Protein AF-A0A5B2UIE8-F1 (afdb_monomer)

Sequence (132 aa):
AAPMPFDKYTFMPSAMDFYQTSLRDPAFYQLYNRIVEYIVESKQYLKPYTQDKLYFDGVKITDVKVDKLTTFFENFEFDASNSVYFSKEEIKNNHVHDVKVRQPRLNHSPFNVNIEVDSNVASDAVVKIFQA

Foldseek 3Di:
DWPDAPDPVGGDDDLCVDPVRLVVDPVSVVVVVVVVVVVVVVCVPDDDDDPVRVDDPQKDFPDKDKPDKDKDWDKDKDWPQVVDDDDPVCVVVVPDDTDIDIDIDMDIDDMDIDTDMGGPDDDDDDDDDDDD

Nearest PDB structures (foldseek):
  4l37-assembly1_B  TM=9.922E-01  e=1.030E-15  Bombyx mori
  4l37-assembly1_A  TM=9.802E-01  e=2.437E-11  Bombyx mori
  3gwj-assembly1_F  TM=9.857E-01  e=1.046E-10  Antheraea pernyi
  8ca9-assembly1_D  TM=9.691E-01  e=5.785E-10  Galleria mellonella
  8can-assembly1_A  TM=9.598E-01  e=2.531E-07  Galleria mellonella

InterPro domains:
  IPR000896 Hemocyanin/hexamerin middle domain [PF00372] (3-38)
  IPR005203 Hemocyanin, C-terminal [PF03723] (48-130)
  IPR008922 Di-copper centre-containing domain superfamily [G3DSA:1.10.1280.10] (1-45)
  IPR008922 Di-copper centre-containing domain superfamily [SSF48056] (3-46)
  IPR013788 Hemocyanin/hexamerin [PS00210] (21-29)
  IPR013788 Hemocyanin/hexamerin [PTHR11511] (8-130)
  IPR014756 Immunoglobulin E-set [SSF81296] (48-130)
  IPR037020 Hemocyanin, C-terminal domain superfamily [G3DSA:2.60.40.1520] (48-132)

Solvent-accessible surface area (backbone atoms only — not comparable to full-atom values): 8778 Å² total; per-residue (Å²): 137,66,69,81,56,82,52,99,89,44,64,65,86,55,50,76,79,38,84,92,37,24,88,77,37,74,64,48,58,54,52,52,48,55,52,48,50,58,50,52,59,60,51,69,77,51,83,76,86,48,68,82,78,70,56,58,84,60,53,42,79,75,47,78,49,68,50,78,87,45,76,48,74,46,81,43,75,47,82,50,36,89,79,56,89,77,53,75,65,38,63,74,68,67,59,80,69,90,39,73,49,76,45,77,40,86,46,65,60,86,66,55,77,49,72,42,69,51,62,78,61,95,75,93,80,86,89,85,87,85,88,133

Mean predicted aligned error: 5.22 Å

Structure (mmCIF, N/CA/C/O backbone):
data_AF-A0A5B2UIE8-F1
#
_entry.id   AF-A0A5B2UIE8-F1
#
loop_
_atom_site.group_PDB
_atom_site.id
_atom_site.type_symbol
_atom_site.label_atom_id
_atom_site.label_alt_id
_atom_site.label_comp_id
_atom_site.label_asym_id
_atom_site.label_entity_id
_atom_site.label_seq_id
_atom_site.pdbx_PDB_ins_code
_atom_site.Cartn_x
_atom_site.Cartn_y
_atom_site.Cartn_z
_atom_site.occupancy
_atom_site.B_iso_or_equiv
_atom_site.auth_seq_id
_atom_site.auth_comp_id
_atom_site.auth_asym_id
_atom_site.auth_atom_id
_atom_site.pdbx_PDB_model_num
ATOM 1 N N . ALA A 1 1 ? -2.798 -0.178 -25.475 1.00 63.62 1 ALA A N 1
ATOM 2 C CA . ALA A 1 1 ? -2.883 -1.560 -25.988 1.00 63.62 1 ALA A CA 1
ATOM 3 C C . ALA A 1 1 ? -1.700 -1.800 -26.913 1.00 63.62 1 ALA A C 1
ATOM 5 O O . ALA A 1 1 ? -1.436 -0.938 -27.745 1.00 63.62 1 ALA A O 1
ATOM 6 N N . ALA A 1 2 ? -0.973 -2.902 -26.726 1.00 87.56 2 ALA A N 1
ATOM 7 C CA . ALA A 1 2 ? 0.093 -3.317 -27.634 1.00 87.56 2 ALA A CA 1
ATOM 8 C C . ALA A 1 2 ? -0.504 -4.082 -28.837 1.00 87.56 2 ALA A C 1
ATOM 10 O O . ALA A 1 2 ? -1.567 -4.692 -28.688 1.00 87.56 2 ALA A O 1
ATOM 11 N N . PRO A 1 3 ? 0.130 -4.046 -30.023 1.00 94.62 3 PRO A N 1
ATOM 12 C CA . PRO A 1 3 ? -0.229 -4.926 -31.130 1.00 94.62 3 PRO A CA 1
ATOM 13 C C . PRO A 1 3 ? 0.016 -6.397 -30.761 1.00 94.62 3 PRO A C 1
ATOM 15 O O . PRO A 1 3 ? 0.709 -6.700 -29.788 1.00 94.62 3 PRO A O 1
ATOM 18 N N . MET A 1 4 ? -0.533 -7.313 -31.564 1.00 95.50 4 MET A N 1
ATOM 19 C CA . MET A 1 4 ? -0.260 -8.743 -31.407 1.00 95.50 4 MET A CA 1
ATOM 20 C C . MET A 1 4 ? 1.257 -9.012 -31.443 1.00 95.50 4 MET A C 1
ATOM 22 O O . MET A 1 4 ? 1.956 -8.370 -32.235 1.00 95.50 4 MET A O 1
ATOM 26 N N . PRO A 1 5 ? 1.771 -9.948 -30.621 1.00 97.00 5 PRO A N 1
ATOM 27 C CA . PRO A 1 5 ? 3.169 -10.357 -30.676 1.00 97.00 5 PRO A CA 1
ATOM 28 C C . PRO A 1 5 ? 3.562 -10.794 -32.085 1.00 97.00 5 PRO A C 1
ATOM 30 O O . PRO A 1 5 ? 2.767 -11.411 -32.796 1.00 97.00 5 PRO A O 1
ATOM 33 N N . PHE A 1 6 ? 4.798 -10.492 -32.472 1.00 96.12 6 PHE A N 1
ATOM 34 C CA . PHE A 1 6 ? 5.338 -10.941 -33.750 1.00 96.12 6 PHE A CA 1
ATOM 35 C C . PHE A 1 6 ? 5.579 -12.458 -33.725 1.00 96.12 6 PHE A C 1
ATOM 37 O O . PHE A 1 6 ? 5.198 -13.168 -34.652 1.00 96.12 6 PHE A O 1
ATOM 44 N N . ASP A 1 7 ? 6.150 -12.957 -32.625 1.00 96.81 7 ASP A N 1
ATOM 45 C CA . ASP A 1 7 ? 6.324 -14.379 -32.329 1.00 96.81 7 ASP A CA 1
ATOM 46 C C . ASP A 1 7 ? 6.355 -14.620 -30.802 1.00 96.81 7 ASP A C 1
ATOM 48 O O . ASP A 1 7 ? 6.09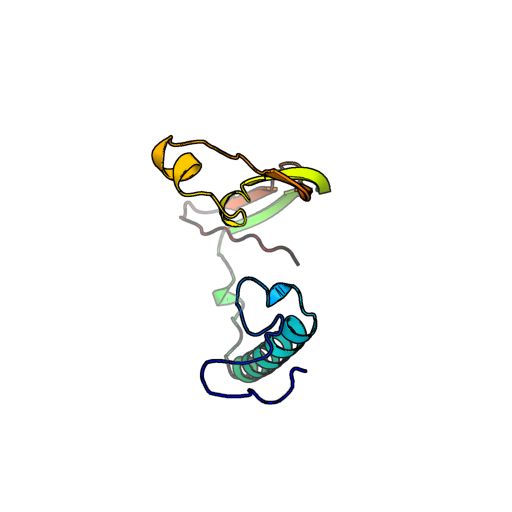3 -13.718 -30.006 1.00 96.81 7 ASP A O 1
ATOM 52 N N . LYS A 1 8 ? 6.666 -15.850 -30.372 1.00 95.75 8 LYS A N 1
ATOM 53 C CA . LYS A 1 8 ? 6.692 -16.247 -28.949 1.00 95.75 8 LYS A CA 1
ATOM 54 C C . LYS A 1 8 ? 7.790 -15.586 -28.099 1.00 95.75 8 LYS A C 1
ATOM 56 O O . LYS A 1 8 ? 7.707 -15.651 -26.877 1.00 95.75 8 LYS A O 1
ATOM 61 N N . TYR A 1 9 ? 8.824 -15.018 -28.712 1.00 96.75 9 TYR A N 1
ATOM 62 C CA . TYR A 1 9 ? 9.939 -14.351 -28.032 1.00 96.75 9 TYR A CA 1
ATOM 63 C C . TYR A 1 9 ? 9.950 -12.836 -28.269 1.00 96.75 9 TYR A C 1
ATOM 65 O O . TYR A 1 9 ? 10.633 -12.116 -27.545 1.00 96.75 9 TYR A O 1
ATOM 73 N N . THR A 1 10 ? 9.175 -12.353 -29.243 1.00 97.50 10 THR A N 1
ATOM 74 C CA . THR A 1 10 ? 9.164 -10.957 -29.676 1.00 97.50 10 THR A CA 1
ATOM 75 C C . THR A 1 10 ? 7.768 -10.358 -29.545 1.00 97.50 10 THR A C 1
ATOM 77 O O . THR A 1 10 ? 6.867 -10.628 -30.343 1.00 97.50 10 THR A O 1
ATOM 80 N N . PHE A 1 11 ? 7.601 -9.483 -28.559 1.00 97.06 11 PHE A N 1
ATOM 81 C CA . PHE A 1 11 ? 6.372 -8.731 -28.322 1.00 97.06 11 PHE A CA 1
ATOM 82 C C . PHE A 1 11 ? 6.695 -7.265 -28.023 1.00 97.06 11 PHE A C 1
ATOM 84 O O . PHE A 1 11 ? 7.814 -6.939 -27.630 1.00 97.06 11 PHE A O 1
ATOM 91 N N . MET A 1 12 ? 5.719 -6.376 -28.224 1.00 97.00 12 MET A N 1
ATOM 92 C CA . MET A 1 12 ? 5.830 -4.973 -27.819 1.00 97.00 12 MET A CA 1
ATOM 93 C C . MET A 1 12 ? 5.411 -4.850 -26.348 1.00 97.00 12 MET A C 1
ATOM 95 O O . MET A 1 12 ? 4.226 -5.036 -26.069 1.00 97.00 12 MET A O 1
ATOM 99 N N . PRO A 1 13 ? 6.327 -4.536 -25.413 1.00 96.50 13 PRO A N 1
ATOM 100 C CA . PRO A 1 13 ? 5.979 -4.524 -24.003 1.00 96.50 13 PRO A CA 1
ATOM 101 C C . PRO A 1 13 ? 5.114 -3.321 -23.628 1.00 96.50 13 PRO A C 1
ATOM 103 O O . PRO A 1 13 ? 5.298 -2.205 -24.115 1.00 96.50 13 PRO A O 1
ATOM 106 N N . SER A 1 14 ? 4.190 -3.555 -22.712 1.00 96.56 14 SER A N 1
ATOM 107 C CA . SER A 1 14 ? 3.350 -2.573 -22.042 1.00 96.56 14 SER A CA 1
ATOM 108 C C . SER A 1 14 ? 3.734 -2.459 -20.565 1.00 96.56 14 SER A C 1
ATOM 110 O O . SER A 1 14 ? 4.437 -3.305 -20.013 1.00 96.56 14 SER A O 1
ATOM 112 N N . ALA A 1 15 ? 3.229 -1.427 -19.886 1.00 97.00 15 ALA A N 1
ATOM 113 C CA . ALA A 1 15 ? 3.442 -1.270 -18.448 1.00 97.00 15 ALA A CA 1
ATOM 114 C C . ALA A 1 15 ? 2.868 -2.443 -17.628 1.00 97.00 15 ALA A C 1
ATOM 116 O O . ALA A 1 15 ? 3.363 -2.712 -16.535 1.00 97.00 15 ALA A O 1
ATOM 117 N N . MET A 1 16 ? 1.865 -3.159 -18.147 1.00 96.19 16 MET A N 1
ATOM 118 C CA . MET A 1 16 ? 1.212 -4.270 -17.451 1.00 96.19 16 MET A CA 1
ATOM 119 C C . MET A 1 16 ? 1.928 -5.620 -17.615 1.00 96.19 16 MET A C 1
ATOM 121 O O . MET A 1 16 ? 1.607 -6.538 -16.869 1.00 96.19 16 MET A O 1
ATOM 125 N N . ASP A 1 17 ? 2.909 -5.745 -18.517 1.00 97.00 17 ASP A N 1
ATOM 126 C CA . ASP A 1 17 ? 3.614 -7.018 -18.754 1.00 97.00 17 ASP A CA 1
ATOM 127 C C . ASP A 1 17 ? 4.640 -7.362 -17.659 1.00 97.00 17 ASP A C 1
ATOM 129 O O . ASP A 1 17 ? 5.060 -8.513 -17.536 1.00 97.00 17 ASP A O 1
ATOM 133 N N . PHE A 1 18 ? 5.030 -6.382 -16.836 1.00 97.88 18 PHE A N 1
ATOM 134 C CA . PHE A 1 18 ? 6.010 -6.560 -15.763 1.00 97.88 18 PHE A CA 1
ATOM 135 C C . PHE A 1 18 ? 5.524 -5.962 -14.443 1.00 97.88 18 PHE A C 1
ATOM 137 O O . PHE A 1 18 ? 5.118 -4.801 -14.386 1.00 97.88 18 PHE A O 1
ATOM 144 N N . TYR A 1 19 ? 5.677 -6.713 -13.350 1.00 97.88 19 TYR A N 1
ATOM 145 C CA . TYR A 1 19 ? 5.293 -6.277 -12.001 1.00 97.88 19 TYR A CA 1
ATOM 146 C C . TYR A 1 19 ? 5.974 -4.971 -11.563 1.00 97.88 19 TYR A C 1
ATOM 148 O O . TYR A 1 19 ? 5.379 -4.164 -10.853 1.00 97.88 19 TYR A O 1
ATOM 156 N N . GLN A 1 20 ? 7.211 -4.733 -12.008 1.00 97.12 20 GLN A N 1
ATOM 157 C CA . GLN A 1 20 ? 7.983 -3.526 -11.703 1.00 97.12 20 GLN A CA 1
ATOM 158 C C . GLN A 1 20 ? 7.368 -2.258 -12.322 1.00 97.12 20 GLN A C 1
ATOM 160 O O . GLN A 1 20 ? 7.655 -1.148 -11.867 1.00 97.12 20 GLN A O 1
ATOM 165 N N . THR A 1 21 ? 6.542 -2.401 -13.364 1.00 97.50 21 THR A N 1
ATOM 166 C CA . THR A 1 21 ? 5.938 -1.285 -14.103 1.00 97.50 21 THR A CA 1
ATOM 167 C C . THR A 1 21 ? 4.422 -1.211 -13.981 1.00 97.50 21 THR A C 1
ATOM 169 O O . THR A 1 21 ? 3.882 -0.137 -14.234 1.00 97.50 21 THR A O 1
ATOM 172 N N . SER A 1 22 ? 3.733 -2.274 -13.550 1.00 98.25 22 SER A N 1
ATOM 173 C CA . SER A 1 22 ? 2.261 -2.330 -13.553 1.00 98.25 22 SER A CA 1
ATOM 174 C C . SER A 1 22 ? 1.604 -1.184 -12.783 1.00 98.25 22 SER A C 1
ATOM 176 O O . SER A 1 22 ? 0.652 -0.581 -13.267 1.00 98.25 22 SER A O 1
ATOM 178 N N . LEU A 1 23 ? 2.164 -0.810 -11.628 1.00 98.06 23 LEU A N 1
ATOM 179 C CA . LEU A 1 23 ? 1.665 0.286 -10.783 1.00 98.06 23 LEU A CA 1
ATOM 180 C C . LEU A 1 23 ? 1.772 1.679 -11.436 1.00 98.06 23 LEU A C 1
ATOM 182 O O . LEU A 1 23 ? 1.289 2.659 -10.879 1.00 98.06 23 LEU A O 1
ATOM 186 N N . ARG A 1 24 ? 2.423 1.806 -12.598 1.00 97.56 24 ARG A N 1
ATOM 187 C CA . ARG A 1 24 ? 2.527 3.075 -13.336 1.00 97.56 24 ARG A CA 1
ATOM 188 C C . ARG A 1 24 ? 1.333 3.324 -14.260 1.00 97.56 24 ARG A C 1
ATOM 190 O O . ARG A 1 24 ? 1.161 4.455 -14.702 1.00 97.56 24 ARG A O 1
ATOM 197 N N . ASP A 1 25 ? 0.539 2.297 -14.568 1.00 97.50 25 ASP A N 1
ATOM 198 C CA . ASP A 1 25 ? -0.610 2.396 -15.472 1.00 97.50 25 ASP A CA 1
ATOM 199 C C . ASP A 1 25 ? -1.926 2.514 -14.678 1.00 97.50 25 ASP A C 1
ATOM 201 O O . ASP A 1 25 ? -2.251 1.618 -13.899 1.00 97.50 25 ASP A O 1
ATOM 205 N N . PRO A 1 26 ? -2.743 3.564 -14.876 1.00 98.06 26 PRO A N 1
ATOM 206 C CA . PRO A 1 26 ? -4.067 3.666 -14.262 1.00 98.06 26 PRO A CA 1
ATOM 207 C C . PRO A 1 26 ? -4.990 2.466 -14.535 1.00 98.06 26 PRO A C 1
ATOM 209 O O . PRO A 1 26 ? -5.856 2.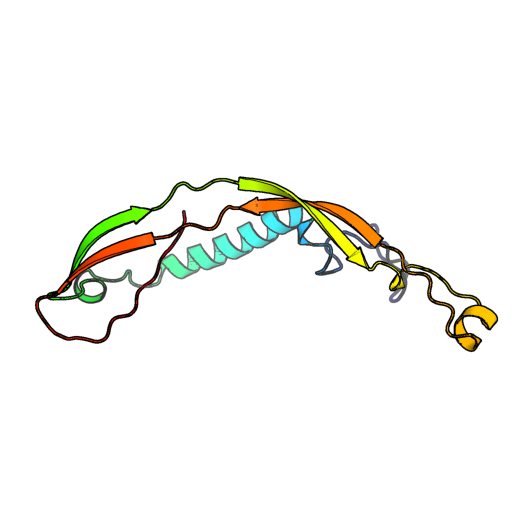159 -13.711 1.00 98.06 26 PRO A O 1
ATOM 212 N N . ALA A 1 27 ? -4.831 1.780 -15.671 1.00 97.44 27 ALA A N 1
ATOM 213 C CA . ALA A 1 27 ? -5.621 0.601 -16.019 1.00 97.44 27 ALA A CA 1
ATOM 214 C C . ALA A 1 27 ? -5.365 -0.577 -15.068 1.00 97.44 27 ALA A C 1
ATOM 216 O O . ALA A 1 27 ? -6.278 -1.367 -14.826 1.00 97.44 27 ALA A O 1
ATOM 217 N N . PHE A 1 28 ? -4.171 -0.661 -14.469 1.00 98.12 28 PHE A N 1
ATOM 218 C CA . PHE A 1 28 ? -3.872 -1.640 -13.425 1.00 98.12 28 PHE A CA 1
ATOM 219 C C . PHE A 1 28 ?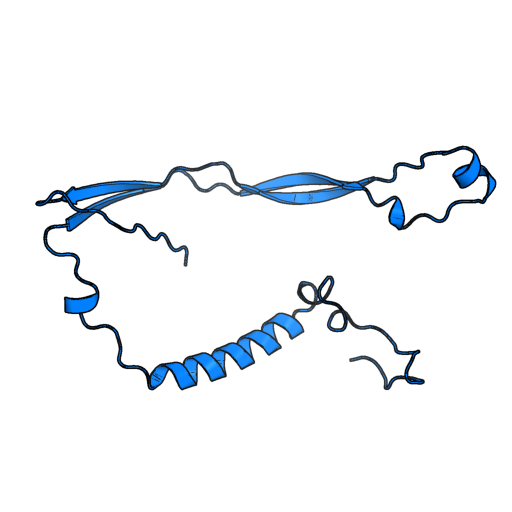 -4.848 -1.488 -12.256 1.00 98.12 28 PHE A C 1
ATOM 221 O O . PHE A 1 28 ? -5.536 -2.437 -11.885 1.00 98.12 28 PHE A O 1
ATOM 228 N N . TYR A 1 29 ? -4.985 -0.275 -11.722 1.00 98.12 29 TYR A N 1
ATOM 229 C CA . TYR A 1 29 ? -5.873 -0.017 -10.589 1.00 98.12 29 TYR A CA 1
ATOM 230 C C . TYR A 1 29 ? -7.339 -0.276 -10.938 1.00 98.12 29 TYR A C 1
ATOM 232 O O . TYR A 1 29 ? -8.059 -0.842 -10.126 1.00 98.12 29 TYR A O 1
ATOM 240 N N . GLN A 1 30 ? -7.773 0.064 -12.154 1.00 98.31 30 GLN A N 1
ATOM 241 C CA . GLN A 1 30 ? -9.137 -0.213 -12.618 1.00 98.31 30 GLN A CA 1
ATOM 242 C C . GLN A 1 30 ? -9.420 -1.718 -12.710 1.00 98.31 30 GLN A C 1
ATOM 244 O O . GLN A 1 30 ? -10.473 -2.177 -12.266 1.00 98.31 30 GLN A O 1
ATOM 249 N N . LEU A 1 31 ? -8.475 -2.496 -13.249 1.00 98.19 31 LEU A N 1
ATOM 250 C CA . LEU A 1 31 ? -8.596 -3.948 -13.351 1.00 98.19 31 LEU A CA 1
ATOM 251 C C . LEU A 1 31 ? -8.695 -4.593 -11.966 1.00 98.19 31 LEU A C 1
ATOM 253 O O . LEU A 1 31 ? -9.616 -5.368 -11.712 1.00 98.19 31 LEU A O 1
ATOM 257 N N . TYR A 1 32 ? -7.768 -4.262 -11.064 1.00 98.25 32 TYR A N 1
ATOM 258 C CA . TYR A 1 32 ? -7.763 -4.834 -9.719 1.00 98.25 32 TYR A CA 1
ATOM 259 C C . TYR A 1 32 ? -8.943 -4.349 -8.879 1.00 98.25 32 TYR A C 1
ATOM 261 O O . TYR A 1 32 ? -9.507 -5.155 -8.146 1.00 98.25 32 TYR A O 1
ATOM 269 N N . ASN A 1 33 ? -9.379 -3.095 -9.027 1.00 98.44 33 ASN A N 1
ATOM 270 C CA . ASN A 1 33 ? -10.596 -2.607 -8.381 1.00 98.44 33 ASN A CA 1
ATOM 271 C C . ASN A 1 33 ? -11.814 -3.437 -8.804 1.00 98.44 33 ASN A C 1
ATOM 273 O O . ASN A 1 33 ? -12.527 -3.943 -7.947 1.00 98.44 33 ASN A O 1
ATOM 277 N N . ARG A 1 34 ? -11.987 -3.688 -10.107 1.00 98.44 34 ARG A N 1
ATOM 278 C CA . ARG A 1 34 ? -13.073 -4.538 -10.613 1.00 98.44 34 ARG A CA 1
ATOM 279 C C . ARG A 1 34 ? -13.018 -5.966 -10.058 1.00 98.44 34 ARG A C 1
ATOM 281 O O . ARG A 1 34 ? -14.047 -6.554 -9.742 1.00 98.44 34 ARG A O 1
ATOM 288 N N . ILE A 1 35 ? -11.825 -6.551 -9.944 1.00 98.50 35 ILE A N 1
ATOM 289 C CA . ILE A 1 35 ? -11.654 -7.883 -9.339 1.00 98.50 35 ILE A CA 1
ATOM 290 C C . ILE A 1 35 ? -12.043 -7.850 -7.855 1.00 98.50 35 ILE A C 1
ATOM 292 O O . ILE A 1 35 ? -12.748 -8.740 -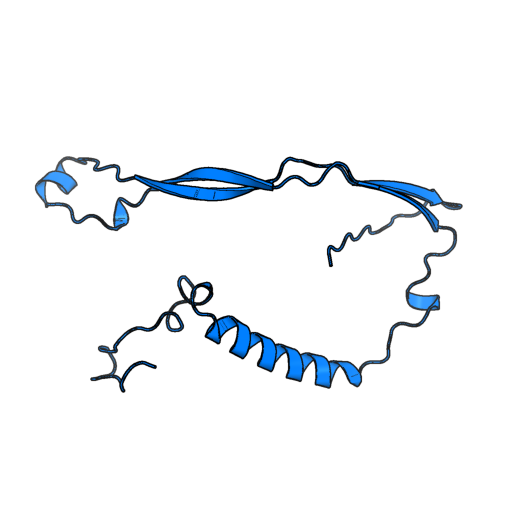7.381 1.00 98.50 35 ILE A O 1
ATOM 296 N N . VAL A 1 36 ? -11.601 -6.826 -7.122 1.00 98.38 36 VAL A N 1
ATOM 297 C CA . VAL A 1 36 ? -11.929 -6.646 -5.703 1.00 98.38 36 VAL A CA 1
ATOM 298 C C . VAL A 1 36 ? -13.429 -6.440 -5.507 1.00 98.38 36 VAL A C 1
ATOM 300 O O . VAL A 1 36 ? -13.975 -7.026 -4.580 1.00 98.38 36 VAL A O 1
ATOM 303 N N . GLU A 1 37 ? -14.109 -5.702 -6.384 1.00 98.44 37 GLU A N 1
ATOM 304 C CA . GLU A 1 37 ? -15.569 -5.542 -6.360 1.00 98.44 37 GLU A CA 1
ATOM 305 C C . GLU A 1 37 ? -16.281 -6.899 -6.418 1.00 98.44 37 GLU A C 1
ATOM 307 O O . GLU A 1 37 ? -17.080 -7.192 -5.530 1.00 98.44 37 GLU A O 1
ATOM 312 N N . TYR A 1 38 ? -15.905 -7.792 -7.343 1.00 98.31 38 TYR A N 1
ATOM 313 C CA . TYR A 1 38 ? -16.456 -9.156 -7.382 1.00 98.31 38 TYR A CA 1
ATOM 314 C C . TYR A 1 38 ? -16.181 -9.953 -6.098 1.00 98.31 38 TYR A C 1
ATOM 316 O O . TYR A 1 38 ? -17.029 -10.712 -5.622 1.00 98.31 38 TYR A O 1
ATOM 324 N N . ILE A 1 39 ? -14.993 -9.795 -5.507 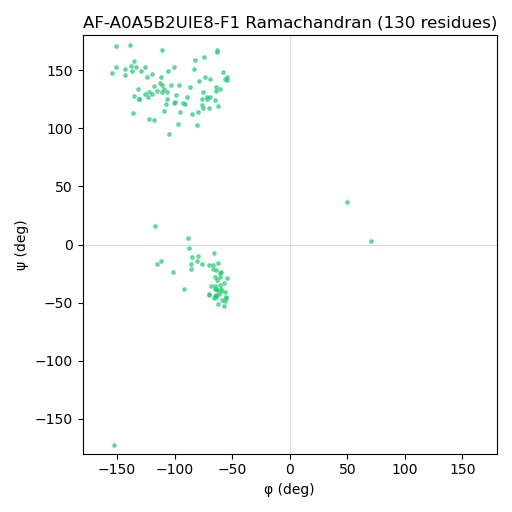1.00 98.25 39 ILE A N 1
ATOM 325 C CA . ILE A 1 39 ? -14.671 -10.447 -4.232 1.00 98.25 39 ILE A CA 1
ATOM 326 C C . ILE A 1 39 ? -15.564 -9.886 -3.123 1.00 98.25 39 ILE A C 1
ATOM 328 O O . ILE A 1 39 ? -16.117 -10.662 -2.346 1.00 98.25 39 ILE A O 1
ATOM 332 N N . VAL A 1 40 ? -15.732 -8.568 -3.037 1.00 97.88 40 VAL A N 1
ATOM 333 C CA . VAL A 1 40 ? -16.566 -7.914 -2.020 1.00 97.88 40 VAL A CA 1
ATOM 334 C C . VAL A 1 40 ? -18.040 -8.282 -2.194 1.00 97.88 40 VAL A C 1
ATOM 336 O O . VAL A 1 40 ? -18.698 -8.561 -1.195 1.00 97.88 40 VAL A O 1
ATOM 339 N N . GLU A 1 41 ? -18.540 -8.397 -3.425 1.00 97.88 41 GLU A N 1
ATOM 340 C CA . GLU A 1 41 ? -19.870 -8.948 -3.713 1.00 97.88 41 GLU A CA 1
ATOM 341 C C . GLU A 1 41 ? -20.021 -10.357 -3.120 1.00 97.88 41 GLU A C 1
ATOM 343 O O . GLU A 1 41 ? -20.979 -10.632 -2.399 1.00 97.88 41 GLU A O 1
ATOM 348 N N . SER A 1 42 ? -19.028 -11.238 -3.301 1.00 97.44 42 SER A N 1
ATOM 349 C CA . SER A 1 42 ? -19.045 -12.564 -2.661 1.00 97.44 42 SER A CA 1
ATOM 350 C C . SER A 1 42 ? -19.000 -12.499 -1.125 1.00 97.44 42 SER A C 1
ATOM 352 O O . SER A 1 42 ? -19.568 -13.352 -0.439 1.00 97.44 42 SER A O 1
ATOM 354 N N . LYS A 1 43 ? -18.359 -11.471 -0.548 1.00 97.38 43 LYS A N 1
ATOM 355 C CA . LYS A 1 43 ? -18.272 -11.284 0.909 1.00 97.38 43 LYS A CA 1
ATOM 356 C C . LYS A 1 43 ? -19.613 -10.895 1.531 1.00 97.38 43 LYS A C 1
ATOM 358 O O . LYS A 1 43 ? -19.769 -11.104 2.731 1.00 97.38 43 LYS A O 1
ATOM 363 N N . GLN A 1 44 ? -20.585 -10.416 0.751 1.00 96.69 44 GLN A N 1
ATOM 364 C CA . GLN A 1 44 ? -21.936 -10.107 1.241 1.00 96.69 44 GLN A CA 1
ATOM 365 C C . GLN A 1 44 ? -22.689 -11.347 1.750 1.00 96.69 44 GLN A C 1
ATOM 367 O O . GLN A 1 44 ? -23.594 -11.220 2.569 1.00 96.69 44 GLN A O 1
ATOM 372 N N . TYR A 1 45 ? -22.291 -12.550 1.319 1.00 97.25 45 TYR A N 1
ATOM 373 C CA . TYR A 1 45 ? -22.860 -13.814 1.800 1.00 97.25 45 TYR A CA 1
ATOM 374 C C . TYR A 1 45 ? -22.294 -14.256 3.158 1.00 97.25 45 TYR A C 1
ATOM 376 O O . TYR A 1 45 ? -22.798 -15.206 3.761 1.00 97.25 45 TYR A O 1
ATOM 384 N N . LEU A 1 46 ? -21.241 -13.601 3.655 1.00 97.50 46 LEU A N 1
ATOM 385 C CA . LEU A 1 46 ? -20.706 -13.877 4.981 1.00 97.50 46 LEU A CA 1
ATOM 386 C C . LEU A 1 46 ? -21.568 -13.202 6.045 1.00 97.50 46 LEU A C 1
ATOM 388 O O . LEU A 1 46 ? -21.986 -12.056 5.897 1.00 97.50 46 LEU A O 1
ATOM 392 N N . LYS A 1 47 ? -21.788 -13.899 7.162 1.00 97.00 47 LYS A N 1
ATOM 393 C CA . LYS A 1 47 ? -22.487 -13.318 8.308 1.00 97.00 47 LYS A CA 1
ATOM 394 C C . LYS A 1 47 ? -21.642 -12.173 8.896 1.00 97.00 47 LYS A C 1
ATOM 396 O O . LYS A 1 47 ? -20.496 -12.433 9.272 1.00 97.00 47 LYS A O 1
ATOM 401 N N . PRO A 1 48 ? -22.181 -10.945 9.021 1.00 97.44 48 PRO A N 1
ATOM 402 C CA . PRO A 1 48 ? -21.484 -9.853 9.690 1.00 97.44 48 PRO A CA 1
ATOM 403 C C . PRO A 1 48 ? -21.134 -10.214 11.137 1.00 97.44 48 PRO A C 1
ATOM 405 O O . PRO A 1 48 ? -21.866 -10.963 11.794 1.00 97.44 48 PRO A O 1
ATOM 408 N N . TYR A 1 49 ? -20.025 -9.671 11.642 1.00 97.69 49 TYR A N 1
ATOM 409 C CA . TYR A 1 49 ? -19.666 -9.836 13.047 1.00 97.69 49 TYR A CA 1
ATOM 410 C C . TYR A 1 49 ? -20.749 -9.237 13.946 1.00 97.69 49 TYR A C 1
ATOM 412 O O . TYR A 1 49 ? -21.230 -8.129 13.707 1.00 97.69 49 TYR A O 1
ATOM 420 N N . THR A 1 50 ? -21.140 -9.987 14.972 1.00 97.69 50 THR A N 1
ATOM 421 C CA . THR A 1 50 ? -22.107 -9.539 15.975 1.00 97.69 50 THR A CA 1
ATOM 422 C C . THR A 1 50 ? -21.413 -8.689 17.040 1.00 97.69 50 THR A C 1
ATOM 424 O O . THR A 1 50 ? -20.195 -8.774 17.213 1.00 97.69 50 THR A O 1
ATOM 427 N N . GLN A 1 51 ? -22.176 -7.866 17.764 1.00 96.00 51 GLN A N 1
ATOM 428 C CA . GLN A 1 51 ? -21.637 -6.977 18.800 1.00 96.00 51 GLN A CA 1
ATOM 429 C C . GLN A 1 51 ? -20.829 -7.756 19.844 1.00 96.00 51 GLN A C 1
ATOM 431 O O . GLN A 1 51 ? -19.713 -7.383 20.168 1.00 96.00 51 GLN A O 1
ATOM 436 N N . ASP A 1 52 ? -21.356 -8.885 20.300 1.00 95.31 52 ASP A N 1
ATOM 437 C CA . ASP A 1 52 ? -20.738 -9.832 21.231 1.00 95.31 52 ASP A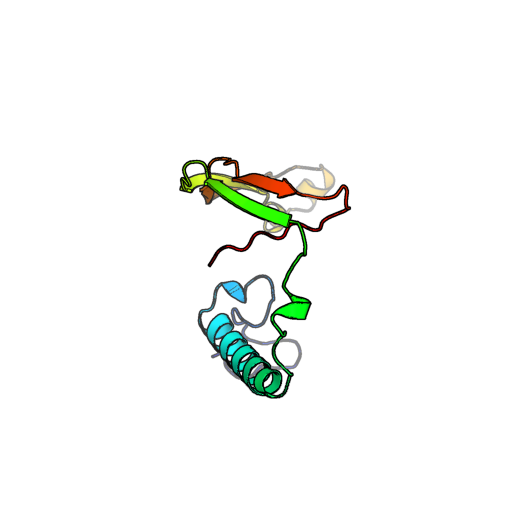 CA 1
ATOM 438 C C . ASP A 1 52 ? -19.414 -10.436 20.731 1.00 95.31 52 ASP A C 1
ATOM 440 O O . ASP A 1 52 ? -18.587 -10.840 21.542 1.00 95.31 52 ASP A O 1
ATOM 444 N N . LYS A 1 53 ? -19.173 -10.479 19.412 1.00 95.88 53 LYS A N 1
ATOM 445 C CA . LYS A 1 53 ? -17.890 -10.923 18.835 1.00 95.88 53 LYS A CA 1
ATOM 446 C C . LYS A 1 53 ? -16.851 -9.812 18.727 1.00 95.88 53 LYS A C 1
ATOM 448 O O . LYS A 1 53 ? -15.669 -10.119 18.600 1.00 95.88 53 LYS A O 1
ATOM 453 N N . LEU A 1 54 ? -17.286 -8.555 18.723 1.00 97.06 54 LEU A N 1
ATOM 454 C CA . LEU A 1 54 ? -16.419 -7.379 18.613 1.00 97.06 54 LEU A CA 1
ATOM 455 C C . LEU A 1 54 ? -16.178 -6.702 19.965 1.00 97.06 54 LEU A C 1
ATOM 457 O O . LEU A 1 54 ? -15.195 -5.983 20.121 1.00 97.06 54 LEU A O 1
ATOM 461 N N . TYR A 1 55 ? -17.081 -6.907 20.922 1.00 95.75 55 TYR A N 1
ATOM 462 C CA . TYR A 1 55 ? -17.014 -6.310 22.244 1.00 95.75 55 TYR A CA 1
ATOM 463 C C . TYR A 1 55 ? -15.898 -6.955 23.063 1.00 95.75 55 TYR A C 1
ATOM 465 O O . TYR A 1 55 ? -15.874 -8.171 23.250 1.00 95.75 55 TYR A O 1
ATOM 473 N N . PHE A 1 56 ? -14.990 -6.126 23.571 1.00 95.75 56 PHE A N 1
ATOM 474 C CA . PHE A 1 56 ? -13.998 -6.543 24.551 1.00 95.75 56 PHE A CA 1
ATOM 475 C C . PHE A 1 56 ? -14.524 -6.166 25.936 1.00 95.75 56 PHE A C 1
ATOM 477 O O . PHE A 1 56 ? -14.514 -4.997 26.317 1.00 95.75 56 PHE A O 1
ATOM 484 N N . ASP A 1 57 ? -15.013 -7.161 26.676 1.00 94.81 57 ASP A N 1
ATOM 485 C CA . ASP A 1 57 ? -15.583 -6.933 28.001 1.00 94.81 57 ASP A CA 1
ATOM 486 C C . ASP A 1 57 ? -14.547 -6.406 29.002 1.00 94.81 57 ASP A C 1
ATOM 488 O O . ASP A 1 57 ? -13.411 -6.878 29.063 1.00 94.81 57 ASP A O 1
ATOM 492 N N . GLY A 1 58 ? -14.945 -5.399 29.779 1.00 93.69 58 GLY A N 1
ATOM 493 C CA . GLY A 1 58 ? -14.086 -4.760 30.773 1.00 93.69 58 GLY A CA 1
ATOM 494 C C . GLY A 1 58 ? -12.953 -3.892 30.216 1.00 93.69 58 GLY A C 1
ATOM 495 O O . GLY A 1 58 ? -12.194 -3.369 31.025 1.00 93.69 58 GLY A O 1
ATOM 496 N N . VAL A 1 59 ? -12.842 -3.702 28.896 1.00 96.06 59 VAL A N 1
ATOM 497 C CA . VAL A 1 59 ? -11.821 -2.847 28.268 1.00 96.06 59 VAL A CA 1
ATOM 498 C C . VAL A 1 59 ? -12.486 -1.723 27.483 1.00 96.06 59 VAL A C 1
ATOM 500 O O . VAL A 1 59 ? -13.360 -1.952 26.648 1.00 96.06 59 VAL A O 1
ATOM 503 N N . LYS A 1 60 ? -12.049 -0.487 27.714 1.00 96.75 60 LYS A N 1
ATOM 504 C CA . LYS A 1 60 ? -12.554 0.693 27.016 1.00 96.75 60 LYS A CA 1
ATOM 505 C C . LYS A 1 60 ? -11.405 1.595 26.591 1.00 96.75 60 LYS A C 1
ATOM 507 O O . LYS A 1 60 ? -10.610 2.021 27.417 1.00 96.75 60 LYS A O 1
ATOM 512 N N . ILE A 1 61 ? -11.370 1.948 25.310 1.00 97.31 61 ILE A N 1
ATOM 513 C CA . ILE A 1 61 ? -10.516 3.037 24.825 1.00 97.31 61 ILE A CA 1
ATOM 514 C C . ILE A 1 61 ? -11.178 4.352 25.242 1.00 97.31 61 ILE A C 1
ATOM 516 O O . ILE A 1 61 ? -12.320 4.619 24.857 1.00 97.31 61 ILE A O 1
ATOM 520 N N . THR A 1 62 ? -10.500 5.134 26.073 1.00 97.62 62 THR A N 1
ATOM 521 C CA . THR A 1 62 ? -11.023 6.393 26.617 1.00 97.62 62 THR A CA 1
ATOM 522 C C . THR A 1 62 ? -10.647 7.587 25.764 1.00 97.62 62 THR A C 1
ATOM 524 O O . THR A 1 62 ? -11.484 8.467 25.570 1.00 97.62 62 THR A O 1
ATOM 527 N N . ASP A 1 63 ? -9.428 7.593 25.229 1.00 97.88 63 ASP A N 1
ATOM 528 C CA . ASP A 1 63 ? -8.930 8.668 24.384 1.00 97.88 63 ASP A CA 1
ATOM 529 C C . ASP A 1 63 ? -7.903 8.156 23.368 1.00 97.88 63 ASP A C 1
ATOM 531 O O . ASP A 1 63 ? -7.204 7.163 23.592 1.00 97.88 63 ASP A O 1
ATOM 535 N N . VAL A 1 64 ? -7.813 8.850 22.236 1.00 98.00 64 VAL A N 1
ATOM 536 C CA . VAL A 1 64 ? -6.820 8.597 21.191 1.00 98.00 64 VAL A CA 1
ATOM 537 C C . VAL A 1 64 ? -6.257 9.934 20.732 1.00 98.00 64 VAL A C 1
ATOM 539 O O . VAL A 1 64 ? -6.950 10.730 20.099 1.00 98.00 64 VAL A O 1
ATOM 542 N N . LYS A 1 65 ? -4.973 10.163 21.007 1.00 98.00 65 LYS A N 1
ATOM 543 C CA . LYS A 1 65 ? -4.240 11.355 20.567 1.00 98.00 65 LYS A CA 1
ATOM 544 C C . LYS A 1 65 ? -3.236 10.962 19.501 1.00 98.00 65 LYS A C 1
ATOM 546 O O . LYS A 1 65 ? -2.509 9.983 19.653 1.00 98.00 65 LYS A O 1
ATOM 551 N N . VAL A 1 66 ? -3.193 11.738 18.427 1.00 98.06 66 VAL A N 1
ATOM 552 C CA . VAL A 1 66 ? -2.252 11.540 17.325 1.00 98.06 66 VAL A CA 1
ATOM 553 C C . VAL A 1 66 ? -1.446 12.817 17.163 1.00 98.06 66 VAL A C 1
ATOM 555 O O . VAL A 1 66 ? -2.014 13.911 17.124 1.00 98.06 66 VAL A O 1
ATOM 558 N N . ASP A 1 67 ? -0.127 12.675 17.074 1.00 98.06 67 ASP A N 1
ATOM 559 C CA . ASP A 1 67 ? 0.756 13.795 16.763 1.00 98.06 67 ASP A CA 1
ATOM 560 C C . ASP A 1 67 ? 0.461 14.363 15.362 1.00 98.06 67 ASP A C 1
ATOM 562 O O . ASP A 1 67 ? -0.238 13.780 14.529 1.00 98.06 67 ASP A O 1
ATOM 566 N N .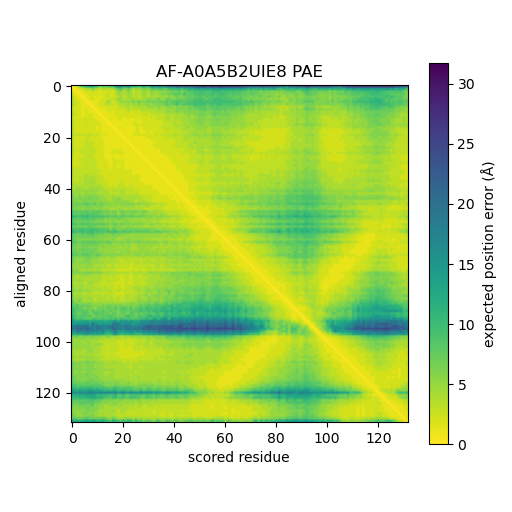 LYS A 1 68 ? 1.020 15.537 15.064 1.00 97.38 68 LYS A N 1
ATOM 567 C CA . LYS A 1 68 ? 0.798 16.203 13.779 1.00 97.38 68 LYS A CA 1
ATOM 568 C C . LYS A 1 68 ? 1.316 15.362 12.604 1.00 97.38 68 LYS A C 1
ATOM 570 O O . LYS A 1 68 ? 2.520 15.176 12.441 1.00 97.38 68 LYS A O 1
ATOM 575 N N . LEU A 1 69 ? 0.416 14.984 11.701 1.00 98.06 69 LEU A N 1
ATOM 576 C CA . LEU A 1 69 ? 0.754 14.303 10.451 1.00 98.06 69 LEU A CA 1
ATOM 577 C C . LEU A 1 69 ? 1.255 15.319 9.416 1.00 98.06 69 LEU A C 1
ATOM 579 O O . LEU A 1 69 ? 0.506 16.189 8.975 1.00 98.06 69 LEU A O 1
ATOM 583 N N . THR A 1 70 ? 2.532 15.230 9.042 1.00 98.19 70 THR A N 1
ATOM 584 C CA . THR A 1 70 ? 3.156 16.147 8.075 1.00 98.19 70 THR A CA 1
ATOM 585 C C . THR A 1 70 ? 3.909 15.362 7.011 1.00 98.19 70 THR A C 1
ATOM 587 O O . THR A 1 70 ? 4.790 14.568 7.337 1.00 98.19 70 THR A O 1
ATOM 590 N N . THR A 1 71 ? 3.586 15.613 5.742 1.00 98.44 71 THR A N 1
ATOM 591 C CA . THR A 1 71 ? 4.268 15.029 4.581 1.00 98.44 71 THR A CA 1
ATOM 592 C C . THR A 1 71 ? 5.155 16.052 3.890 1.00 98.44 71 THR A C 1
ATOM 594 O O . THR A 1 71 ? 4.828 17.238 3.847 1.00 98.44 71 THR A O 1
ATOM 597 N N . PHE A 1 72 ? 6.243 15.590 3.289 1.00 98.44 72 PHE A N 1
ATOM 598 C CA . PHE A 1 72 ? 7.160 16.415 2.509 1.00 98.44 72 PHE A CA 1
ATOM 599 C C . PHE A 1 72 ? 7.841 15.577 1.421 1.00 98.44 72 PHE A C 1
ATOM 601 O O . PHE A 1 72 ? 7.705 14.355 1.387 1.00 98.44 72 PHE A O 1
ATOM 608 N N . PHE A 1 73 ? 8.560 16.236 0.514 1.00 98.50 73 PHE A N 1
ATOM 609 C CA . PHE A 1 73 ? 9.418 15.560 -0.454 1.00 98.50 73 PHE A CA 1
ATOM 610 C C . PHE A 1 73 ? 10.876 15.666 -0.028 1.00 98.50 73 PHE A C 1
ATOM 612 O O . PHE A 1 73 ? 11.337 16.741 0.354 1.00 98.50 73 PHE A O 1
ATOM 619 N N . GLU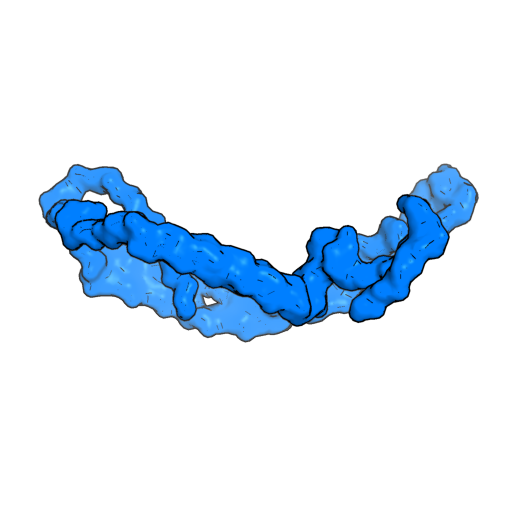 A 1 74 ? 11.610 14.569 -0.161 1.00 97.94 74 GLU A N 1
ATOM 620 C CA . GLU A 1 74 ? 13.056 14.534 0.035 1.00 97.94 74 GLU A CA 1
ATOM 621 C C . GLU A 1 74 ? 13.747 13.874 -1.158 1.00 97.94 74 GLU A C 1
ATOM 623 O O . GLU A 1 74 ? 13.179 13.011 -1.830 1.00 97.94 74 GLU A O 1
ATOM 628 N N . ASN A 1 75 ? 14.979 14.290 -1.445 1.00 98.31 75 ASN A N 1
ATOM 629 C CA . ASN A 1 75 ? 15.763 13.670 -2.504 1.00 98.31 75 ASN A CA 1
ATOM 630 C C . ASN A 1 75 ? 16.222 12.279 -2.069 1.00 98.31 75 ASN A C 1
ATOM 632 O O . ASN A 1 75 ? 16.880 12.128 -1.045 1.00 98.31 75 ASN A O 1
ATOM 636 N N . PHE A 1 76 ? 15.935 11.288 -2.902 1.00 98.25 76 PHE A N 1
ATOM 637 C CA . PHE A 1 76 ? 16.384 9.917 -2.737 1.00 98.25 76 PHE A CA 1
ATOM 638 C C . PHE A 1 76 ? 17.273 9.522 -3.912 1.00 98.25 76 PHE A C 1
ATOM 640 O O . PHE A 1 76 ? 16.939 9.805 -5.065 1.00 98.25 76 PHE A O 1
ATOM 647 N N . GLU A 1 77 ? 18.381 8.849 -3.616 1.00 98.00 77 GLU A N 1
ATOM 648 C CA . GLU A 1 77 ? 19.313 8.328 -4.612 1.00 98.00 77 GLU A CA 1
ATOM 649 C C . GLU A 1 77 ? 19.299 6.805 -4.622 1.00 98.00 77 GLU A C 1
ATOM 651 O O . GLU A 1 77 ? 19.292 6.174 -3.566 1.00 98.00 77 GLU A O 1
ATOM 656 N N . PHE A 1 78 ? 19.345 6.216 -5.812 1.00 96.81 78 PHE A N 1
ATOM 657 C CA . PHE A 1 78 ? 19.608 4.790 -5.976 1.00 96.81 78 PHE A CA 1
ATOM 658 C C . PHE A 1 78 ? 20.642 4.546 -7.071 1.00 96.81 78 PHE A C 1
ATOM 660 O O . PHE A 1 78 ? 20.793 5.351 -7.994 1.00 96.81 78 PHE A O 1
ATOM 667 N N . ASP A 1 79 ? 21.351 3.430 -6.939 1.00 96.00 79 ASP A N 1
ATOM 668 C CA . ASP A 1 79 ? 22.355 2.973 -7.892 1.00 96.00 79 ASP A CA 1
ATOM 669 C C . ASP A 1 79 ? 21.680 2.376 -9.139 1.00 96.00 79 ASP A C 1
ATOM 671 O O . ASP A 1 79 ? 20.833 1.484 -9.044 1.00 96.00 79 ASP A O 1
ATOM 675 N N . ALA A 1 80 ? 22.042 2.895 -10.308 1.00 95.56 80 ALA A N 1
ATOM 676 C CA . ALA A 1 80 ? 21.558 2.475 -11.616 1.00 95.56 80 ALA A CA 1
ATOM 677 C C . ALA A 1 80 ? 22.682 1.913 -12.504 1.00 95.56 80 ALA A C 1
ATOM 679 O O . ALA A 1 80 ? 22.493 1.764 -13.712 1.00 95.56 80 ALA A O 1
ATOM 680 N N . SER A 1 81 ? 23.834 1.564 -11.934 1.00 93.12 81 SER A N 1
ATOM 681 C CA . SER A 1 81 ? 25.027 1.114 -12.663 1.00 93.12 81 SER A CA 1
ATOM 682 C C . SER A 1 81 ? 24.774 -0.156 -13.481 1.00 93.12 81 SER A C 1
ATOM 684 O O . SER A 1 81 ? 25.338 -0.319 -14.556 1.00 93.12 81 SER A O 1
ATOM 686 N N . ASN A 1 82 ? 23.827 -1.007 -13.061 1.00 91.69 82 ASN A N 1
ATOM 687 C CA . ASN A 1 82 ? 23.390 -2.186 -13.828 1.00 91.69 82 ASN A CA 1
ATOM 688 C C . ASN A 1 82 ? 22.764 -1.859 -15.197 1.00 91.69 82 ASN A C 1
ATOM 690 O O . ASN A 1 82 ? 22.611 -2.751 -16.025 1.00 91.69 82 ASN A O 1
ATOM 694 N N . SER A 1 83 ? 22.370 -0.606 -15.437 1.00 92.19 83 SER A N 1
ATOM 695 C CA . SER A 1 83 ? 21.861 -0.159 -16.740 1.00 92.19 83 SER A CA 1
ATOM 696 C C . SER A 1 83 ? 22.964 0.311 -17.699 1.00 92.19 83 SER A C 1
ATOM 698 O O . SER A 1 83 ? 22.677 0.641 -18.850 1.00 92.19 83 SER A O 1
ATOM 700 N N . VAL A 1 84 ? 24.220 0.326 -17.242 1.00 91.50 84 VAL A N 1
ATOM 701 C CA . VAL A 1 84 ? 25.390 0.763 -18.006 1.00 91.50 84 VAL A CA 1
ATOM 702 C C . VAL A 1 84 ? 26.089 -0.446 -18.624 1.00 91.50 84 VAL A C 1
ATOM 704 O O . VAL A 1 84 ? 26.276 -1.479 -17.983 1.00 91.50 84 VAL A O 1
ATOM 707 N N . TYR A 1 85 ? 26.495 -0.317 -19.885 1.00 91.00 85 TYR A N 1
ATOM 708 C CA . TYR A 1 85 ? 27.319 -1.316 -20.563 1.00 91.00 85 TYR A CA 1
ATOM 709 C C . TYR A 1 85 ? 28.800 -1.050 -20.285 1.00 91.00 85 TYR A C 1
ATOM 711 O O . TYR A 1 85 ? 29.253 0.085 -20.405 1.00 91.00 85 TYR A O 1
ATOM 719 N N . PHE A 1 86 ? 29.553 -2.107 -19.983 1.00 89.31 86 PHE A N 1
ATOM 720 C CA . PHE A 1 86 ? 30.989 -2.044 -19.704 1.00 89.31 86 PHE A CA 1
ATOM 721 C C . PHE A 1 86 ? 31.793 -2.729 -20.813 1.00 89.31 86 PHE A C 1
ATOM 723 O O . PHE A 1 86 ? 31.389 -3.760 -21.359 1.00 89.31 86 PHE A O 1
ATOM 730 N N . SER A 1 87 ? 32.963 -2.183 -21.127 1.00 91.19 87 SER A N 1
ATOM 731 C CA . SER A 1 87 ? 33.952 -2.817 -21.995 1.00 91.19 87 SER A CA 1
ATOM 732 C C . SER A 1 87 ? 34.675 -3.967 -21.282 1.00 91.19 87 SER A C 1
ATOM 734 O O . SER A 1 87 ? 34.709 -4.071 -20.054 1.00 91.19 87 SER A O 1
ATOM 736 N N . LYS A 1 88 ? 35.311 -4.851 -22.062 1.00 91.19 88 LYS A N 1
ATOM 737 C CA . LYS A 1 88 ? 36.089 -5.977 -21.515 1.00 91.19 88 LYS A CA 1
ATOM 738 C C . LYS A 1 88 ? 37.255 -5.519 -20.634 1.00 91.19 88 LYS A C 1
ATOM 740 O O . LYS A 1 88 ? 37.582 -6.209 -19.671 1.00 91.19 88 LYS A O 1
ATOM 745 N N . GLU A 1 89 ? 37.888 -4.395 -20.969 1.00 91.25 89 GLU A N 1
ATOM 746 C CA . GLU A 1 89 ? 38.988 -3.835 -20.178 1.00 91.25 89 GLU A CA 1
ATOM 747 C C . GLU A 1 89 ? 38.489 -3.285 -18.842 1.00 91.25 89 GLU A C 1
ATOM 749 O O . GLU A 1 89 ? 39.096 -3.565 -17.812 1.00 91.25 89 GLU A O 1
ATOM 754 N N . GLU A 1 90 ? 37.350 -2.587 -18.835 1.00 87.69 90 GLU A N 1
ATOM 755 C CA . GLU A 1 90 ? 36.726 -2.076 -17.608 1.00 87.69 90 GLU A CA 1
ATOM 756 C C . GLU A 1 90 ? 36.335 -3.213 -16.660 1.00 87.69 90 GLU A C 1
ATOM 758 O O . GLU A 1 90 ? 36.641 -3.151 -15.472 1.00 87.69 90 GLU A O 1
ATOM 763 N N . ILE A 1 91 ? 35.760 -4.300 -17.186 1.00 87.25 91 ILE A N 1
ATOM 764 C CA . ILE A 1 91 ? 35.438 -5.488 -16.383 1.00 87.25 91 ILE A CA 1
ATOM 765 C C . ILE A 1 91 ? 36.715 -6.134 -15.824 1.00 87.25 91 ILE A C 1
ATOM 767 O O . ILE A 1 91 ? 36.766 -6.475 -14.643 1.00 87.25 91 ILE A O 1
ATOM 771 N N . LYS A 1 92 ? 37.763 -6.292 -16.649 1.00 87.81 92 LYS A N 1
ATOM 772 C CA . LYS A 1 92 ? 39.034 -6.917 -16.241 1.00 87.81 92 LYS A CA 1
ATOM 773 C C . LYS A 1 92 ? 39.774 -6.106 -15.176 1.00 87.81 92 LYS A C 1
ATOM 775 O O . LYS A 1 92 ? 40.413 -6.694 -14.310 1.00 87.81 92 LYS A O 1
ATOM 780 N N . ASN A 1 93 ? 39.698 -4.782 -15.257 1.00 88.06 93 ASN A N 1
ATOM 781 C CA . ASN A 1 93 ? 40.360 -3.871 -14.328 1.00 88.06 93 ASN A CA 1
ATOM 782 C C . ASN A 1 93 ? 39.495 -3.540 -13.102 1.00 88.06 93 ASN A C 1
ATOM 784 O O . ASN A 1 93 ? 39.884 -2.677 -12.319 1.00 88.06 93 ASN A O 1
ATOM 788 N N . ASN A 1 94 ? 38.329 -4.186 -12.949 1.00 80.31 94 ASN A N 1
ATOM 789 C CA . ASN A 1 94 ? 37.343 -3.871 -11.913 1.00 80.31 94 ASN A CA 1
ATOM 790 C C . ASN A 1 94 ? 37.015 -2.367 -11.866 1.00 80.31 94 ASN A C 1
ATOM 792 O O . ASN A 1 94 ? 36.836 -1.796 -10.791 1.00 80.31 94 ASN A O 1
ATOM 796 N N . HIS A 1 95 ? 36.976 -1.717 -13.031 1.00 74.19 95 HIS A N 1
ATOM 797 C CA . HIS A 1 95 ? 36.683 -0.297 -13.130 1.00 74.19 95 HIS A CA 1
ATOM 798 C C . HIS A 1 95 ? 35.213 -0.065 -12.779 1.00 74.19 95 HIS A C 1
ATOM 800 O O . HIS A 1 95 ? 34.312 -0.561 -13.457 1.00 74.19 95 HIS A O 1
ATOM 806 N N . VAL A 1 96 ? 34.975 0.684 -11.707 1.00 72.81 96 VAL A N 1
ATOM 807 C CA . VAL A 1 96 ? 33.632 0.949 -11.193 1.00 72.81 96 VAL A CA 1
ATOM 808 C C . VAL A 1 96 ? 33.094 2.225 -11.838 1.00 72.81 96 VAL A C 1
ATOM 810 O O . VAL A 1 96 ? 33.696 3.289 -11.707 1.00 72.81 96 VAL A O 1
ATOM 813 N N . HIS A 1 97 ? 31.961 2.123 -12.536 1.00 73.44 97 HIS A N 1
ATOM 814 C CA . HIS A 1 97 ? 31.163 3.284 -12.942 1.00 73.44 97 HIS A CA 1
ATOM 815 C C . HIS A 1 97 ? 29.933 3.356 -12.047 1.00 73.44 97 HIS A C 1
ATOM 817 O O . HIS A 1 97 ? 28.937 2.695 -12.327 1.00 73.44 97 HIS A O 1
ATOM 823 N N . ASP A 1 98 ? 30.018 4.151 -10.983 1.00 84.75 98 ASP A N 1
ATOM 824 C CA . ASP A 1 98 ? 28.898 4.374 -10.069 1.00 84.75 98 ASP A CA 1
ATOM 825 C C . ASP A 1 98 ? 27.937 5.408 -10.664 1.00 84.75 98 ASP A C 1
ATOM 827 O O . ASP A 1 98 ? 28.184 6.618 -10.630 1.00 84.75 98 ASP A O 1
ATOM 831 N N . VAL A 1 99 ? 26.814 4.941 -11.207 1.00 92.94 99 VAL A N 1
ATOM 832 C CA . VAL A 1 99 ? 25.747 5.815 -11.704 1.00 92.94 99 VAL A CA 1
ATOM 833 C C . VAL A 1 99 ? 24.632 5.886 -10.678 1.00 92.94 99 VAL A C 1
ATOM 835 O O . VAL A 1 99 ? 24.008 4.882 -10.345 1.00 92.94 99 VAL A O 1
ATOM 838 N N . LYS A 1 100 ? 24.328 7.099 -10.214 1.00 96.25 100 LYS A N 1
ATOM 839 C CA . LYS A 1 100 ? 23.218 7.356 -9.292 1.00 96.25 100 LYS A CA 1
ATOM 840 C C . LYS A 1 100 ? 22.102 8.130 -9.971 1.00 96.25 100 LYS A C 1
ATOM 842 O O . LYS A 1 100 ? 22.345 9.115 -10.665 1.00 96.25 100 LYS A O 1
ATOM 847 N N . VAL A 1 101 ? 20.868 7.723 -9.703 1.00 97.44 101 VAL A N 1
ATOM 848 C CA . VAL A 1 101 ? 19.660 8.452 -10.095 1.00 97.44 101 VAL A CA 1
ATOM 849 C C . VAL A 1 101 ? 19.058 9.093 -8.855 1.00 97.44 101 VAL A C 1
ATOM 851 O O . VAL A 1 101 ? 18.776 8.405 -7.875 1.00 97.44 101 VAL A O 1
ATOM 854 N N . ARG A 1 102 ? 18.845 10.411 -8.909 1.00 98.06 102 ARG A N 1
ATOM 855 C CA . ARG A 1 102 ? 18.230 11.195 -7.834 1.00 98.06 102 ARG A CA 1
ATOM 856 C C . ARG A 1 102 ? 16.806 11.590 -8.211 1.00 98.06 102 ARG A C 1
ATOM 858 O O . ARG A 1 102 ? 16.590 12.140 -9.287 1.00 98.06 102 ARG A O 1
ATOM 865 N N . GLN A 1 103 ? 15.855 11.374 -7.307 1.00 98.00 103 GLN A N 1
ATOM 866 C CA . GLN A 1 103 ? 14.470 11.824 -7.472 1.00 98.00 103 GLN A CA 1
ATOM 867 C C . GLN A 1 103 ? 13.855 12.279 -6.138 1.00 98.00 103 GLN A C 1
ATOM 869 O O . GLN A 1 103 ? 14.153 11.674 -5.105 1.00 98.00 103 GLN A O 1
ATOM 874 N N . PRO A 1 104 ? 12.977 13.297 -6.132 1.00 98.31 104 PRO A N 1
ATOM 875 C CA . PRO A 1 104 ? 12.187 13.625 -4.953 1.00 98.31 104 PRO A CA 1
ATOM 876 C C . PRO A 1 104 ? 11.157 12.515 -4.690 1.00 98.31 104 PRO A C 1
ATOM 878 O O . PRO A 1 104 ? 10.389 12.145 -5.580 1.00 98.31 104 PRO A O 1
ATOM 881 N N . ARG A 1 105 ? 11.125 11.975 -3.470 1.00 98.44 105 ARG A N 1
ATOM 882 C CA . ARG A 1 105 ? 10.148 10.972 -3.021 1.00 98.44 105 ARG A CA 1
ATOM 883 C C . ARG A 1 105 ? 9.349 11.502 -1.840 1.00 98.44 105 ARG A C 1
ATOM 885 O O . ARG A 1 105 ? 9.866 12.273 -1.037 1.00 98.44 105 ARG A O 1
ATOM 892 N N . LEU A 1 106 ? 8.084 11.094 -1.769 1.00 98.38 106 LEU A N 1
ATOM 893 C CA . LEU A 1 106 ? 7.205 11.408 -0.648 1.00 98.38 106 LEU A CA 1
ATOM 894 C C . LEU A 1 106 ? 7.750 10.760 0.632 1.00 98.38 106 LEU A C 1
ATOM 896 O O . LEU A 1 106 ? 8.063 9.570 0.625 1.00 98.38 106 LEU A O 1
ATOM 900 N N . ASN A 1 107 ? 7.820 11.538 1.708 1.00 98.38 107 ASN A N 1
ATOM 901 C CA . ASN A 1 107 ? 8.148 11.088 3.056 1.00 98.38 107 ASN A CA 1
ATOM 902 C C . ASN A 1 107 ? 7.231 11.784 4.086 1.00 98.38 107 ASN A C 1
ATOM 904 O O . ASN A 1 107 ? 6.454 12.683 3.741 1.00 98.38 107 ASN A O 1
ATOM 908 N N . HIS A 1 108 ? 7.290 11.360 5.347 1.00 98.38 108 HIS A N 1
ATOM 909 C CA . HIS A 1 108 ? 6.531 11.935 6.450 1.00 98.38 108 HIS A CA 1
ATOM 910 C C . HIS A 1 108 ? 7.381 12.080 7.715 1.00 98.38 108 HIS A C 1
ATOM 912 O O . HIS A 1 108 ? 8.337 11.341 7.944 1.00 98.38 108 HIS A O 1
ATOM 918 N N . SER A 1 109 ? 7.016 13.034 8.571 1.00 98.12 109 SER A N 1
ATOM 919 C CA . SER A 1 109 ? 7.616 13.145 9.902 1.00 98.12 109 SER A CA 1
ATOM 920 C C . SER A 1 109 ? 7.161 11.970 10.781 1.00 98.12 109 SER A C 1
ATOM 922 O O . SER A 1 109 ? 5.995 11.571 10.686 1.00 98.12 109 SER A O 1
ATOM 924 N N . PRO A 1 110 ? 8.033 11.409 11.642 1.00 98.25 110 PRO A N 1
ATOM 925 C CA . PRO A 1 110 ? 7.611 10.458 12.666 1.00 98.25 110 PRO A CA 1
ATOM 926 C C . PRO A 1 110 ? 6.524 11.064 13.563 1.00 98.25 110 PRO A C 1
ATOM 928 O O . PRO A 1 110 ? 6.580 12.251 13.882 1.00 98.25 110 PRO A O 1
ATOM 931 N N . PHE A 1 111 ? 5.549 10.253 13.964 1.00 98.19 111 PHE A N 1
ATOM 932 C CA . PHE A 1 111 ? 4.422 10.663 14.802 1.00 98.19 111 PHE A CA 1
ATOM 933 C C . PHE A 1 111 ? 4.061 9.537 15.776 1.00 98.19 111 PHE A C 1
ATOM 935 O O . PHE A 1 111 ? 4.259 8.362 15.456 1.00 98.19 111 PHE A O 1
ATOM 942 N N . ASN A 1 112 ? 3.526 9.881 16.948 1.00 98.06 112 ASN A N 1
ATOM 943 C CA . ASN A 1 112 ? 3.003 8.911 17.906 1.00 98.06 112 ASN A CA 1
ATOM 944 C C . ASN A 1 112 ? 1.476 8.822 17.841 1.00 98.06 112 ASN A C 1
ATOM 946 O O . ASN A 1 112 ? 0.784 9.783 17.494 1.00 98.06 112 ASN A O 1
ATOM 950 N N . VAL A 1 113 ? 0.966 7.646 18.205 1.00 98.25 113 VAL A N 1
ATOM 951 C CA . VAL A 1 113 ? -0.451 7.402 18.481 1.00 98.25 113 VAL A CA 1
ATOM 952 C C . VAL A 1 113 ? -0.552 6.973 19.940 1.00 98.25 113 VAL A C 1
ATOM 954 O O . VAL A 1 113 ? -0.149 5.867 20.300 1.00 98.25 113 VAL A O 1
ATOM 957 N N . ASN A 1 114 ? -1.059 7.859 20.787 1.00 97.94 114 ASN A N 1
ATOM 958 C CA . ASN A 1 114 ? -1.246 7.624 22.211 1.00 97.94 114 ASN A CA 1
ATOM 959 C C . ASN A 1 114 ? -2.685 7.169 22.446 1.00 97.94 114 ASN A C 1
ATOM 961 O O . ASN A 1 114 ? -3.624 7.933 22.228 1.00 97.94 114 ASN A O 1
ATOM 965 N N . ILE A 1 115 ? -2.842 5.919 22.874 1.00 98.06 115 ILE A N 1
ATOM 966 C CA . ILE A 1 115 ? -4.139 5.295 23.137 1.00 98.06 115 ILE A CA 1
ATOM 967 C C . ILE A 1 115 ? -4.274 5.139 24.648 1.00 98.06 115 ILE A C 1
ATOM 969 O O . ILE A 1 115 ? -3.511 4.394 25.264 1.00 98.06 115 ILE A O 1
ATOM 973 N N . GLU A 1 116 ? -5.229 5.847 25.238 1.00 97.62 116 GLU A N 1
ATOM 974 C CA . GLU A 1 116 ? -5.580 5.705 26.648 1.00 97.62 116 GLU A CA 1
ATOM 975 C C . GLU A 1 116 ? -6.654 4.613 26.773 1.00 97.62 116 GLU A C 1
ATOM 977 O O . GLU A 1 116 ? -7.655 4.611 26.048 1.00 97.62 116 GLU A O 1
ATOM 982 N N . VAL A 1 117 ? -6.405 3.631 27.643 1.00 97.12 117 VAL A N 1
ATOM 983 C CA . VAL A 1 117 ? -7.259 2.449 27.811 1.00 97.12 117 VAL A CA 1
ATOM 984 C C . VAL A 1 117 ? -7.551 2.236 29.287 1.00 97.12 117 VAL A C 1
ATOM 986 O O . VAL A 1 117 ? -6.632 2.058 30.085 1.00 97.12 117 VAL A O 1
ATOM 989 N N . ASP A 1 118 ? -8.835 2.169 29.616 1.00 97.00 118 ASP A N 1
ATOM 990 C CA . ASP A 1 118 ? -9.320 1.723 30.915 1.00 97.00 118 ASP A CA 1
ATOM 991 C C . ASP A 1 118 ? -9.605 0.221 30.843 1.00 97.00 118 ASP A C 1
ATOM 993 O O . ASP A 1 118 ? -10.411 -0.224 30.020 1.00 97.00 118 ASP A O 1
ATOM 997 N N . SER A 1 119 ? -8.950 -0.565 31.703 1.00 96.00 119 SER A N 1
ATOM 998 C CA . SER A 1 119 ? -9.187 -2.007 31.819 1.00 96.00 119 SER A CA 1
ATOM 999 C C . SER A 1 119 ? -9.571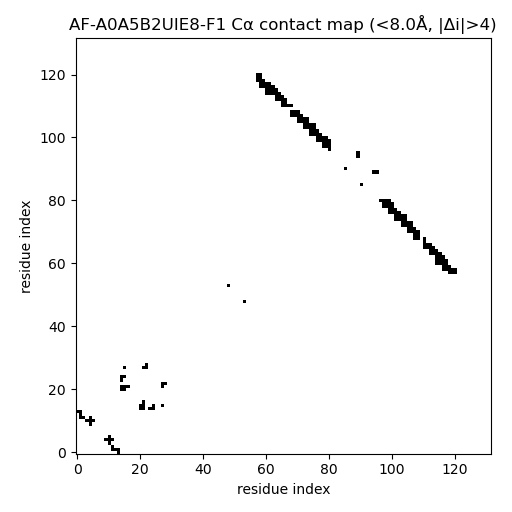 -2.396 33.242 1.00 96.00 119 SER A C 1
ATOM 1001 O O . SER A 1 119 ? -8.841 -2.124 34.194 1.00 96.00 119 SER A O 1
ATOM 1003 N N . ASN A 1 120 ? -10.695 -3.096 33.376 1.00 94.88 120 ASN A N 1
ATOM 1004 C CA . ASN A 1 120 ? -11.190 -3.638 34.640 1.00 94.88 120 ASN A CA 1
ATOM 1005 C C . ASN A 1 120 ? -10.490 -4.949 35.032 1.00 94.88 120 ASN A C 1
ATOM 1007 O O . ASN A 1 120 ? -10.623 -5.402 36.169 1.00 94.88 120 ASN A O 1
ATOM 1011 N N . VAL A 1 121 ? -9.772 -5.577 34.095 1.00 91.94 121 VAL A N 1
ATOM 1012 C CA . VAL A 1 121 ? -9.095 -6.865 34.284 1.00 91.94 121 VAL A CA 1
ATOM 1013 C C . VAL A 1 121 ? -7.695 -6.852 33.670 1.00 91.94 121 VAL A C 1
ATOM 1015 O O . VAL A 1 121 ? -7.439 -6.181 32.671 1.00 91.94 121 VAL A O 1
ATOM 1018 N N . ALA A 1 122 ? -6.769 -7.612 34.252 1.00 94.12 122 ALA A N 1
ATOM 1019 C CA . ALA A 1 122 ? -5.494 -7.894 33.602 1.00 94.12 122 ALA A CA 1
ATOM 1020 C C . ALA A 1 122 ? -5.729 -8.938 32.501 1.00 94.12 122 ALA A C 1
ATOM 1022 O O . ALA A 1 122 ? -6.229 -10.030 32.774 1.00 94.12 122 ALA A O 1
ATOM 1023 N N . SER A 1 123 ? -5.430 -8.598 31.249 1.00 95.00 123 SER A N 1
ATOM 1024 C CA . SER A 1 123 ? -5.621 -9.482 30.095 1.00 95.00 123 SER A CA 1
ATOM 1025 C C . SER A 1 123 ? -4.659 -9.117 28.973 1.00 95.00 123 SER A C 1
ATOM 1027 O O . SER A 1 123 ? -4.333 -7.945 28.787 1.00 95.00 123 SER A O 1
ATOM 1029 N N . ASP A 1 124 ? -4.236 -10.118 28.208 1.00 96.25 124 ASP A N 1
ATOM 1030 C CA . ASP A 1 124 ? -3.466 -9.905 26.987 1.00 96.25 124 ASP A CA 1
ATOM 1031 C C . ASP A 1 124 ? -4.393 -9.411 25.870 1.00 96.25 124 ASP A C 1
ATOM 1033 O O . ASP A 1 124 ? -5.461 -9.980 25.630 1.00 96.25 124 ASP A O 1
ATOM 1037 N N . ALA A 1 125 ? -3.992 -8.345 25.178 1.00 95.88 125 ALA A N 1
ATOM 1038 C CA . ALA A 1 125 ? -4.808 -7.690 24.161 1.00 95.88 125 ALA A CA 1
ATOM 1039 C C . ALA A 1 125 ? -4.069 -7.566 22.825 1.00 95.88 125 ALA A C 1
ATOM 1041 O O . ALA A 1 125 ? -2.845 -7.453 22.768 1.00 95.88 125 ALA A O 1
ATOM 1042 N N . VAL A 1 126 ? -4.840 -7.532 21.735 1.00 97.50 126 VAL A N 1
ATOM 1043 C CA . VAL A 1 126 ? -4.340 -7.221 20.392 1.00 97.50 126 VAL A CA 1
ATOM 1044 C C . VAL A 1 126 ? -4.822 -5.832 20.000 1.00 97.50 126 VAL A C 1
ATOM 1046 O O . VAL A 1 126 ? -6.024 -5.590 19.913 1.00 97.50 126 VAL A O 1
ATOM 1049 N N . VAL A 1 127 ? -3.884 -4.930 19.715 1.00 96.88 127 VAL A N 1
ATOM 1050 C CA . VAL A 1 127 ? -4.180 -3.574 19.236 1.00 96.88 127 VAL A CA 1
ATOM 1051 C C . VAL A 1 127 ? -4.020 -3.529 17.717 1.00 96.88 127 VAL A C 1
ATOM 1053 O O . VAL A 1 127 ? -2.994 -3.947 17.181 1.00 96.88 127 VAL A O 1
ATOM 1056 N N . LYS A 1 128 ? -5.036 -3.022 17.009 1.00 97.62 128 LYS A N 1
ATOM 1057 C CA . LYS A 1 128 ? -5.010 -2.804 15.553 1.00 97.62 128 LYS A CA 1
ATOM 1058 C C . LYS A 1 128 ? -5.373 -1.354 15.246 1.00 97.62 128 LYS A C 1
ATOM 1060 O O . LYS A 1 128 ? -6.399 -0.875 15.718 1.00 97.62 128 LYS A O 1
ATOM 1065 N N . ILE A 1 129 ? -4.559 -0.689 14.430 1.00 97.50 129 ILE A N 1
ATOM 1066 C CA . ILE A 1 129 ? -4.763 0.696 13.987 1.00 97.50 129 ILE A CA 1
ATOM 1067 C C . ILE A 1 129 ? -4.988 0.677 12.473 1.00 97.50 129 ILE A C 1
ATOM 1069 O O . ILE A 1 129 ? -4.239 0.023 11.747 1.00 97.50 129 ILE A O 1
ATOM 1073 N N . PHE A 1 130 ? -6.020 1.376 12.005 1.00 97.00 130 PHE A N 1
ATOM 1074 C CA . PHE A 1 130 ? -6.354 1.518 10.587 1.00 97.00 130 PHE A CA 1
ATOM 1075 C C . PHE A 1 130 ? -6.407 3.005 10.218 1.00 97.00 130 PHE A C 1
ATOM 1077 O O . PHE A 1 130 ? -6.852 3.818 11.025 1.00 97.00 130 PHE A O 1
ATOM 1084 N N . GLN A 1 131 ? -5.980 3.343 9.001 1.00 94.00 131 GLN A N 1
ATOM 1085 C CA . GLN A 1 131 ? -6.152 4.663 8.391 1.00 94.00 131 GLN A CA 1
ATOM 1086 C C . GLN A 1 131 ? -7.151 4.521 7.239 1.00 94.00 131 GLN A C 1
ATOM 1088 O O . GLN A 1 131 ? -7.020 3.594 6.436 1.00 94.00 131 GLN A O 1
ATOM 1093 N N . ALA A 1 132 ? -8.146 5.405 7.198 1.00 88.12 132 ALA A N 1
ATOM 1094 C CA . ALA A 1 132 ? -9.174 5.467 6.163 1.00 88.12 132 ALA A CA 1
ATOM 1095 C C . ALA A 1 132 ? -9.112 6.814 5.439 1.00 88.12 132 ALA A C 1
ATOM 1097 O O . ALA A 1 132 ? -8.740 7.810 6.104 1.00 88.12 132 ALA A O 1
#

Secondary structure (DSSP, 8-state):
-PPPPSSSS-----GGGSHHHHTTSHHHHHHHHHHHHHHHHHHTTSPPPPHHHH--TTEEEEEEEE----EEEEEEEEE-GGGS---HHHHHTT-----EEEEEEEEE----EEEEEEESS-----------

Radius of gyration: 25.82 Å; Cα contacts (8 Å, |Δi|>4): 110; chains: 1; bounding box: 63×33×68 Å

pLDDT: mean 95.33, std 5.38, range [63.62, 98.5]

Organism: NCBI:txid1638099